Protein AF-E3KKB2-F1 (afdb_monomer)

pLDDT: mean 72.57, std 17.24, range [38.97, 91.94]

Foldseek 3Di:
DDDDDDDPDPPPPPPVPPCPPPPPQPPQDPVLVVLLVVLLVVLCPDVVVVPDDDVLVSLVSSQVSSVVPDPDDHDDSVSSVVD

Mean predicted aligned error: 14.01 Å

Nearest PDB structures (foldseek):
  3tdz-assembly1_C  TM=5.973E-01  e=7.357E+00  Homo sapiens

Organism: Puccinia graminis f. sp. tritici (strain CRL 75-36-700-3 / race SCCL) (NCBI:txid418459)

Sequence (83 aa):
MATPTTPTTPVEETTDTTQTKKKRGPNWLPRKEEQLAISWINVSKQPEFATNQLGETFYRKIEKDFNIHSKAHYCDHGQIKTW

Solvent-accessible surface area (backbone atoms only — not comparable to full-atom values): 5460 Å² total; per-residue (Å²): 136,85,86,83,90,82,84,87,74,77,83,77,79,78,78,77,78,74,76,66,75,77,72,77,61,79,90,72,48,70,74,56,48,53,48,46,54,51,23,46,52,58,51,66,66,36,72,80,58,73,75,78,58,62,66,68,62,54,35,49,49,29,25,52,48,32,45,72,73,36,90,86,54,86,62,54,36,75,58,62,76,64,108

Structure (mmCIF, N/CA/C/O backbone):
data_AF-E3KKB2-F1
#
_entry.id   AF-E3KKB2-F1
#
loop_
_atom_site.group_PDB
_atom_site.id
_atom_site.type_symbol
_atom_site.label_atom_id
_atom_site.label_alt_id
_atom_site.label_comp_id
_atom_site.label_asym_id
_atom_site.label_entity_id
_atom_site.label_seq_id
_atom_site.pdbx_PDB_ins_code
_atom_site.Cartn_x
_atom_site.Cartn_y
_atom_site.Cartn_z
_atom_site.occupancy
_atom_site.B_iso_or_equiv
_atom_site.auth_seq_id
_atom_site.auth_comp_id
_atom_site.auth_asym_id
_atom_site.auth_atom_id
_atom_site.pdbx_PDB_model_num
ATOM 1 N N . MET A 1 1 ? -47.194 -34.559 31.329 1.00 40.38 1 MET A N 1
ATOM 2 C CA . MET A 1 1 ? -45.988 -33.725 31.534 1.00 40.38 1 MET A CA 1
ATOM 3 C C . MET A 1 1 ? -45.551 -33.181 30.176 1.00 40.38 1 MET A C 1
ATOM 5 O O . MET A 1 1 ? -45.827 -33.829 29.178 1.00 40.38 1 MET A O 1
ATOM 9 N N . ALA A 1 2 ? -45.008 -31.966 30.159 1.00 38.97 2 ALA A N 1
ATOM 10 C CA . ALA A 1 2 ? -44.974 -31.012 29.048 1.00 38.97 2 ALA A CA 1
ATOM 11 C C . ALA A 1 2 ? -43.998 -31.300 27.870 1.00 38.97 2 ALA A C 1
ATOM 13 O O . ALA A 1 2 ? -43.081 -32.101 27.992 1.00 38.97 2 ALA A O 1
ATOM 14 N N . THR A 1 3 ? -44.278 -30.586 26.767 1.00 45.81 3 THR A N 1
ATOM 15 C CA . THR A 1 3 ? -43.570 -30.210 25.503 1.00 45.81 3 THR A CA 1
ATOM 16 C C . THR A 1 3 ? -42.028 -30.035 25.526 1.00 45.81 3 THR A C 1
ATOM 18 O O . THR A 1 3 ? -41.490 -29.991 26.628 1.00 45.81 3 THR A O 1
ATOM 21 N N . PRO A 1 4 ? -41.314 -29.685 24.411 1.00 47.12 4 PRO A N 1
ATOM 22 C CA . PRO A 1 4 ? -41.624 -29.712 22.962 1.00 47.12 4 PRO A CA 1
ATOM 23 C C . PRO A 1 4 ? -40.499 -30.274 22.034 1.00 47.12 4 PRO A C 1
ATOM 25 O O . PRO A 1 4 ? -39.349 -30.474 22.407 1.00 47.12 4 PRO A O 1
ATOM 28 N N . THR A 1 5 ? -40.899 -30.449 20.775 1.00 47.59 5 THR A N 1
ATOM 29 C CA . THR A 1 5 ? -40.202 -30.523 19.474 1.00 47.59 5 THR A CA 1
ATOM 30 C C . THR A 1 5 ? -38.820 -29.858 19.330 1.00 47.59 5 THR A C 1
ATOM 32 O O . THR A 1 5 ? -38.667 -28.689 19.666 1.00 47.59 5 THR A O 1
ATOM 35 N N . THR A 1 6 ? -37.881 -30.526 18.639 1.00 43.22 6 THR A N 1
ATOM 36 C CA . THR A 1 6 ? -37.053 -29.958 17.543 1.00 43.22 6 THR A CA 1
ATOM 37 C C . THR A 1 6 ? -36.450 -31.112 16.718 1.00 43.22 6 THR A C 1
ATOM 39 O O . THR A 1 6 ? -35.762 -31.956 17.291 1.00 43.22 6 THR A O 1
ATOM 42 N N . PRO A 1 7 ? -36.708 -31.199 15.399 1.00 48.22 7 PRO A N 1
ATOM 43 C CA . PRO A 1 7 ? -36.047 -32.160 14.524 1.00 48.22 7 PRO A CA 1
ATOM 44 C C . PRO A 1 7 ? -34.594 -31.733 14.288 1.00 48.22 7 PRO A C 1
ATOM 46 O O . PRO A 1 7 ? -34.314 -30.573 13.995 1.00 48.22 7 PRO A O 1
ATOM 49 N N . THR A 1 8 ? -33.668 -32.681 14.410 1.00 43.84 8 THR A N 1
ATOM 50 C CA . THR A 1 8 ? -32.271 -32.524 14.004 1.00 43.84 8 THR A CA 1
ATOM 51 C C . THR A 1 8 ? -32.219 -32.325 12.492 1.00 43.84 8 THR A C 1
ATOM 53 O O . THR A 1 8 ? -32.261 -33.284 11.725 1.00 43.84 8 THR A O 1
ATOM 56 N N . THR A 1 9 ? -32.163 -31.066 12.066 1.00 43.53 9 THR A N 1
ATOM 57 C CA . THR A 1 9 ? -31.768 -30.678 10.713 1.00 43.53 9 THR A CA 1
ATOM 58 C C . THR A 1 9 ? -30.377 -31.255 10.434 1.00 43.53 9 THR A C 1
ATOM 60 O O . THR A 1 9 ? -29.449 -30.965 11.197 1.00 43.53 9 THR A O 1
ATOM 63 N N . PRO A 1 10 ? -30.191 -32.065 9.378 1.00 46.94 10 PRO A N 1
ATOM 64 C CA . PRO A 1 10 ? -28.863 -32.399 8.894 1.00 46.94 10 PRO A CA 1
ATOM 65 C C . PRO A 1 10 ? -28.216 -31.100 8.415 1.00 46.94 10 PRO A C 1
ATOM 67 O O . PRO A 1 10 ? -28.793 -30.391 7.592 1.00 46.94 10 PRO A O 1
ATOM 70 N N . VAL A 1 11 ? -27.041 -30.769 8.950 1.00 51.47 11 VAL A N 1
ATOM 71 C CA . VAL A 1 11 ? -26.169 -29.755 8.352 1.00 51.47 11 VAL A CA 1
ATOM 72 C C . VAL A 1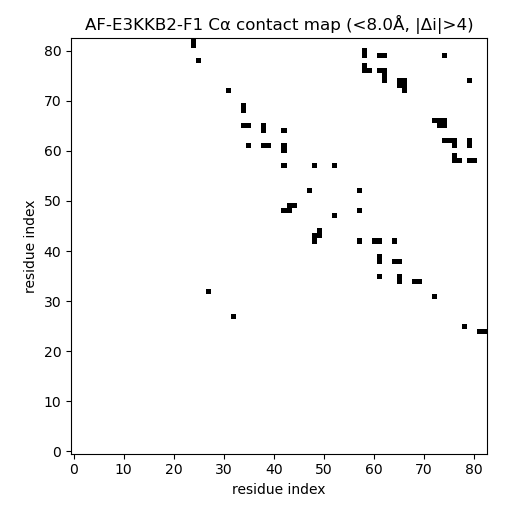 11 ? -25.797 -30.284 6.973 1.00 51.47 11 VAL A C 1
ATOM 74 O O . VAL A 1 11 ? -24.954 -31.165 6.831 1.00 51.47 11 VAL A O 1
ATOM 77 N N . GLU A 1 12 ? -26.519 -29.799 5.972 1.00 48.03 12 GLU 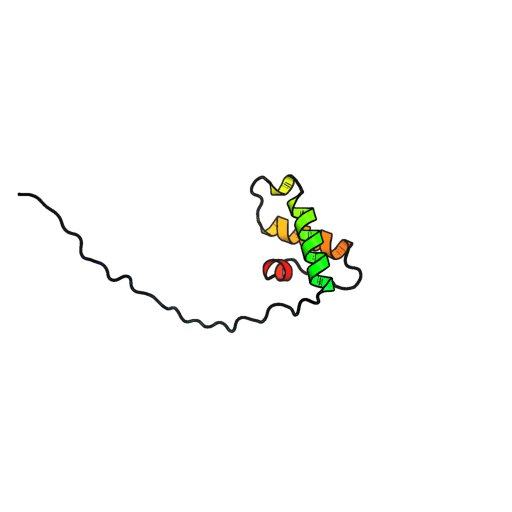A N 1
ATOM 78 C CA . GLU A 1 12 ? -26.242 -30.021 4.567 1.00 48.03 12 GLU A CA 1
ATOM 79 C C . GLU A 1 12 ? -24.949 -29.266 4.254 1.00 48.03 12 GLU A C 1
ATOM 81 O O . GLU A 1 12 ? -24.920 -28.055 4.024 1.00 48.03 12 GLU A O 1
ATOM 86 N N . GLU A 1 13 ? -23.844 -30.000 4.360 1.00 47.59 13 GLU A N 1
ATOM 87 C CA . GLU A 1 13 ? -22.516 -29.625 3.905 1.00 47.59 13 GLU A CA 1
ATOM 88 C C . GLU A 1 13 ? -22.579 -29.404 2.388 1.00 47.59 13 GLU A C 1
ATOM 90 O O . GLU A 1 13 ? -22.293 -30.288 1.581 1.00 47.59 13 GLU A O 1
ATOM 95 N N . THR A 1 14 ? -23.011 -28.208 1.985 1.00 39.56 14 THR A N 1
ATOM 96 C CA . THR A 1 14 ? -22.959 -27.779 0.588 1.00 39.56 14 THR A CA 1
ATOM 97 C C . THR A 1 14 ? -21.500 -27.484 0.268 1.00 39.56 14 THR A C 1
ATOM 99 O O . THR A 1 14 ? -21.011 -26.360 0.380 1.00 39.56 14 THR A O 1
ATOM 102 N N . THR A 1 15 ? -20.777 -28.545 -0.083 1.00 44.84 15 THR A N 1
ATOM 103 C CA . THR A 1 15 ? -19.483 -28.496 -0.761 1.00 44.84 15 THR A CA 1
ATOM 104 C C . THR A 1 15 ? -19.697 -27.929 -2.159 1.00 44.84 15 THR A C 1
ATOM 106 O O . THR A 1 15 ? -19.675 -28.638 -3.166 1.00 44.84 15 THR A O 1
ATOM 109 N N . ASP A 1 16 ? -19.909 -26.615 -2.225 1.00 42.69 16 ASP A N 1
ATOM 110 C CA . ASP A 1 16 ? -19.950 -25.873 -3.476 1.00 42.69 16 ASP A CA 1
ATOM 111 C C . ASP A 1 16 ? -18.527 -25.829 -4.051 1.00 42.69 16 ASP A C 1
ATOM 113 O O . ASP A 1 16 ? -17.727 -24.912 -3.851 1.00 42.69 16 ASP A O 1
ATOM 117 N N . THR A 1 17 ? -18.169 -26.930 -4.711 1.00 46.66 17 THR A N 1
ATOM 118 C CA . THR A 1 17 ? -16.879 -27.170 -5.351 1.00 46.66 17 THR A CA 1
ATOM 119 C C . THR A 1 17 ? -16.846 -26.409 -6.671 1.00 46.66 17 THR A C 1
ATOM 121 O O . THR A 1 17 ? -16.617 -26.969 -7.738 1.00 46.66 17 THR A O 1
ATOM 124 N N . THR A 1 18 ? -17.032 -25.091 -6.619 1.00 46.44 18 THR A N 1
ATOM 125 C CA . THR A 1 18 ? -16.607 -24.229 -7.715 1.00 46.44 18 THR A CA 1
ATOM 126 C C . THR A 1 18 ? -15.112 -23.990 -7.527 1.00 46.44 18 THR A C 1
ATOM 128 O O . THR A 1 18 ? -14.679 -22.977 -6.975 1.00 46.44 18 THR A O 1
ATOM 131 N N . GLN A 1 19 ? -14.293 -24.956 -7.964 1.00 52.72 19 GLN A N 1
ATOM 132 C CA . GLN A 1 19 ? -12.853 -24.761 -8.141 1.00 52.72 19 GLN A CA 1
ATOM 133 C C . GLN A 1 19 ? -12.631 -23.725 -9.249 1.00 52.72 19 GLN A C 1
ATOM 135 O O . GLN A 1 19 ? -12.257 -24.036 -10.381 1.00 52.72 19 GLN A O 1
ATOM 140 N N . THR A 1 20 ? -12.847 -22.451 -8.926 1.00 58.38 20 THR A N 1
ATOM 141 C CA . THR A 1 20 ? -12.207 -21.367 -9.657 1.00 58.38 20 THR A CA 1
ATOM 142 C C . THR A 1 20 ? -10.713 -21.634 -9.543 1.00 58.38 20 THR A C 1
ATOM 144 O O . THR A 1 20 ? -10.165 -21.697 -8.442 1.00 58.38 20 THR A O 1
ATOM 147 N N . LYS A 1 21 ? -10.051 -21.899 -10.679 1.00 55.78 21 LYS A N 1
ATOM 148 C CA . LYS A 1 21 ? -8.591 -22.020 -10.740 1.00 55.78 21 LYS A CA 1
ATOM 149 C C . LYS A 1 21 ? -8.029 -20.827 -9.974 1.00 55.78 21 LYS A C 1
ATOM 151 O O . LYS A 1 21 ? -8.152 -19.703 -10.462 1.00 55.78 21 LYS A O 1
ATOM 156 N N . LYS A 1 22 ? -7.481 -21.058 -8.773 1.00 60.06 22 LYS A N 1
ATOM 157 C CA . LYS A 1 22 ? -6.838 -20.009 -7.980 1.00 60.06 22 LYS A CA 1
ATOM 158 C C . LYS A 1 22 ? -5.771 -19.427 -8.891 1.00 60.06 22 LYS A C 1
ATOM 160 O O . LYS A 1 22 ? -4.777 -20.097 -9.176 1.00 60.06 22 LYS A O 1
ATOM 165 N N . LYS A 1 23 ? -6.027 -18.238 -9.449 1.00 60.78 23 LYS A N 1
ATOM 166 C CA . LYS A 1 23 ? -5.022 -17.528 -10.234 1.00 60.78 23 LYS A CA 1
ATOM 167 C C . LYS A 1 23 ? -3.830 -17.425 -9.300 1.00 60.78 23 LYS A C 1
ATOM 169 O O . LYS A 1 23 ? -3.981 -16.912 -8.193 1.00 60.78 23 LYS A O 1
ATOM 174 N N . ARG A 1 24 ? -2.694 -18.012 -9.697 1.00 58.41 24 ARG A N 1
ATOM 175 C CA . ARG A 1 24 ? -1.453 -17.835 -8.944 1.00 58.41 24 ARG A CA 1
ATOM 176 C C . ARG A 1 24 ? -1.314 -16.336 -8.719 1.00 58.41 24 ARG A C 1
ATOM 178 O O . ARG A 1 24 ? -1.475 -15.569 -9.674 1.00 58.41 24 ARG A O 1
ATOM 185 N N . GLY A 1 25 ? -1.104 -15.954 -7.460 1.00 61.75 25 GLY A N 1
ATOM 186 C CA . GLY A 1 25 ? -0.806 -14.572 -7.123 1.00 61.75 25 GLY A CA 1
ATOM 187 C C . GLY A 1 25 ? 0.351 -14.075 -7.994 1.00 61.75 25 GLY A C 1
ATOM 188 O O . GLY A 1 25 ? 1.083 -14.893 -8.571 1.00 61.75 25 GLY A O 1
ATOM 189 N N . PRO A 1 26 ? 0.509 -12.753 -8.144 1.00 65.88 26 PRO A N 1
ATOM 190 C CA . PRO A 1 26 ? 1.662 -12.196 -8.836 1.00 65.88 26 PRO A CA 1
ATOM 191 C C . PRO A 1 26 ? 2.941 -12.902 -8.368 1.00 65.88 26 PRO A C 1
ATOM 193 O O . PRO A 1 26 ? 3.074 -13.197 -7.183 1.00 65.88 26 PRO A O 1
ATOM 196 N N . ASN A 1 27 ? 3.866 -13.214 -9.280 1.00 71.94 27 ASN A N 1
ATOM 197 C CA . ASN A 1 27 ? 5.177 -13.707 -8.864 1.00 71.94 27 ASN A CA 1
ATOM 198 C C . ASN A 1 27 ? 5.892 -12.544 -8.166 1.00 71.94 27 ASN A C 1
ATOM 200 O O . ASN A 1 27 ? 6.452 -11.664 -8.826 1.00 71.94 27 ASN A O 1
ATOM 204 N N . TRP A 1 28 ? 5.745 -12.464 -6.848 1.00 73.50 28 TRP A N 1
ATOM 205 C CA . TRP A 1 28 ? 6.336 -11.410 -6.050 1.00 73.50 28 TRP A CA 1
ATOM 206 C C . TRP A 1 28 ? 7.831 -11.693 -5.931 1.00 73.50 28 TRP A C 1
ATOM 208 O O . TRP A 1 28 ? 8.259 -12.721 -5.421 1.00 73.50 28 TRP A O 1
ATOM 218 N N . LEU A 1 29 ? 8.643 -10.795 -6.485 1.00 83.00 29 LEU A N 1
ATOM 219 C CA . LEU A 1 29 ? 10.092 -10.867 -6.328 1.00 83.00 29 LEU A CA 1
ATOM 220 C C . LEU A 1 29 ? 10.449 -10.505 -4.878 1.00 83.00 29 LEU A C 1
ATOM 222 O O . LEU A 1 29 ? 9.820 -9.587 -4.349 1.00 83.00 29 LEU A O 1
ATOM 226 N N . PRO A 1 30 ? 11.500 -11.092 -4.274 1.00 81.81 30 PRO A N 1
ATOM 227 C CA . PRO A 1 30 ? 11.868 -10.823 -2.878 1.00 81.81 30 PRO A CA 1
ATOM 228 C C . PRO A 1 30 ? 11.994 -9.327 -2.562 1.00 81.81 30 PRO A C 1
ATOM 230 O O . PRO A 1 30 ? 11.417 -8.821 -1.609 1.00 81.81 30 PRO A O 1
ATOM 233 N N . ARG A 1 31 ? 12.631 -8.565 -3.461 1.00 82.69 31 ARG A N 1
ATOM 234 C CA . ARG A 1 31 ? 12.772 -7.105 -3.332 1.00 82.69 31 ARG A CA 1
ATOM 235 C C . ARG A 1 31 ? 11.433 -6.355 -3.369 1.00 82.69 31 ARG A C 1
ATOM 237 O O . ARG A 1 31 ? 11.297 -5.291 -2.772 1.00 82.69 31 ARG A O 1
ATOM 244 N N . LYS A 1 32 ? 10.455 -6.881 -4.114 1.00 84.00 32 LYS A N 1
ATOM 245 C CA . LYS A 1 32 ? 9.098 -6.328 -4.193 1.00 84.00 32 LYS A CA 1
ATOM 246 C C . LYS A 1 32 ? 8.338 -6.612 -2.894 1.00 84.00 32 LYS A C 1
ATOM 248 O O . LYS A 1 32 ? 7.653 -5.724 -2.404 1.00 84.00 32 LYS A O 1
ATOM 253 N N . GLU A 1 33 ? 8.485 -7.810 -2.332 1.00 86.69 33 GLU A N 1
ATOM 254 C CA . GLU A 1 33 ? 7.870 -8.190 -1.051 1.00 86.69 33 GLU A CA 1
ATOM 255 C C . GLU A 1 33 ? 8.445 -7.397 0.120 1.00 86.69 33 GLU A C 1
ATOM 257 O O . GLU A 1 33 ? 7.686 -6.883 0.934 1.00 86.69 33 GLU A O 1
ATOM 262 N N . GLU A 1 34 ? 9.767 -7.228 0.176 1.00 89.25 34 GLU A N 1
ATOM 263 C CA . GLU A 1 34 ? 10.432 -6.429 1.210 1.00 89.25 34 GLU A CA 1
ATOM 264 C C . GLU A 1 34 ? 9.901 -4.994 1.233 1.00 89.25 34 GLU A C 1
ATOM 266 O O . GLU A 1 34 ? 9.492 -4.491 2.280 1.00 89.25 34 GLU A O 1
ATOM 271 N N . GLN A 1 35 ? 9.838 -4.344 0.066 1.00 89.88 35 GLN A N 1
ATOM 272 C CA . GLN A 1 35 ? 9.302 -2.991 -0.034 1.00 89.88 35 GLN A CA 1
ATOM 273 C C . GLN A 1 35 ? 7.818 -2.939 0.347 1.00 89.88 35 GLN A C 1
ATOM 275 O O . GLN A 1 35 ? 7.382 -1.975 0.975 1.00 89.88 35 GLN A O 1
ATOM 280 N N . LEU A 1 36 ? 7.047 -3.978 0.015 1.00 89.50 36 LEU A N 1
ATOM 281 C CA . LEU A 1 36 ? 5.640 -4.057 0.390 1.00 89.50 36 LEU A CA 1
ATOM 282 C C . LEU A 1 36 ? 5.461 -4.193 1.903 1.00 89.50 36 LEU A C 1
ATOM 284 O O . LEU A 1 36 ? 4.641 -3.481 2.476 1.00 89.50 36 LEU A O 1
ATOM 288 N N . ALA A 1 37 ? 6.260 -5.034 2.561 1.00 91.25 37 ALA A N 1
ATOM 289 C CA . ALA A 1 37 ? 6.249 -5.185 4.012 1.00 91.25 37 ALA A CA 1
ATOM 290 C C . ALA A 1 37 ? 6.636 -3.876 4.724 1.00 91.25 37 ALA A C 1
ATOM 292 O O . ALA A 1 37 ? 5.998 -3.493 5.708 1.00 91.25 37 ALA A O 1
ATOM 293 N N . ILE A 1 38 ? 7.631 -3.148 4.202 1.00 91.19 38 ILE A N 1
ATOM 294 C CA . ILE A 1 38 ? 8.022 -1.827 4.718 1.00 91.19 38 ILE A CA 1
ATOM 295 C C . ILE A 1 38 ? 6.849 -0.845 4.613 1.00 91.19 38 ILE A C 1
ATOM 297 O O . ILE A 1 38 ? 6.468 -0.233 5.615 1.00 91.19 38 ILE A O 1
ATOM 301 N N . SER A 1 39 ? 6.247 -0.729 3.427 1.00 91.38 39 SER A N 1
ATOM 302 C CA . SER A 1 39 ? 5.111 0.165 3.186 1.00 91.38 39 SER A CA 1
ATOM 303 C C . SER A 1 39 ? 3.895 -0.208 4.034 1.00 91.38 39 SER A C 1
ATOM 305 O O . SER A 1 39 ? 3.231 0.669 4.586 1.00 91.38 39 SER A O 1
ATOM 307 N N . TRP A 1 40 ? 3.635 -1.502 4.225 1.00 90.44 40 TRP A N 1
ATOM 308 C CA . TRP A 1 40 ? 2.559 -1.991 5.085 1.00 90.44 40 TRP A CA 1
ATOM 309 C C . TRP A 1 40 ? 2.729 -1.528 6.531 1.00 90.44 40 TRP A C 1
ATOM 311 O O . TRP A 1 40 ? 1.801 -0.981 7.128 1.00 90.44 40 TRP A O 1
ATOM 321 N N . ILE A 1 41 ? 3.927 -1.703 7.097 1.00 91.94 41 ILE A N 1
ATOM 322 C CA . ILE A 1 41 ? 4.231 -1.263 8.463 1.00 91.94 41 ILE A CA 1
ATOM 323 C C . ILE A 1 41 ? 4.107 0.259 8.573 1.00 91.94 41 ILE A C 1
ATOM 325 O O . ILE A 1 41 ? 3.571 0.757 9.563 1.00 91.94 41 ILE A O 1
ATOM 329 N N . ASN A 1 42 ? 4.589 1.002 7.575 1.00 90.75 42 ASN A N 1
ATOM 330 C CA . ASN A 1 42 ? 4.549 2.461 7.590 1.00 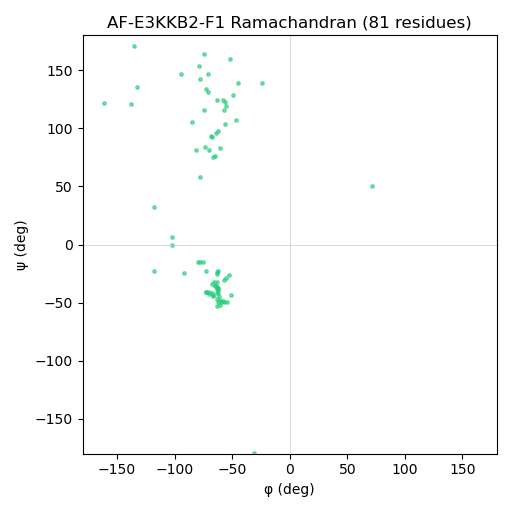90.75 42 ASN A CA 1
ATOM 331 C C . ASN A 1 42 ? 3.108 2.988 7.608 1.00 90.75 42 ASN A C 1
ATOM 333 O O . ASN A 1 42 ? 2.759 3.822 8.443 1.00 90.75 42 ASN A O 1
ATOM 337 N N . VAL A 1 43 ? 2.248 2.442 6.744 1.00 89.25 43 VAL A N 1
ATOM 338 C CA . VAL A 1 43 ? 0.828 2.806 6.687 1.00 89.25 43 VAL A CA 1
ATOM 339 C C . VAL A 1 43 ? 0.092 2.346 7.945 1.00 89.25 43 VAL A C 1
ATOM 341 O O . VAL A 1 43 ? -0.669 3.120 8.518 1.00 89.25 43 VAL A O 1
ATOM 344 N N . SER A 1 44 ? 0.361 1.134 8.441 1.00 87.88 44 SER A N 1
ATOM 345 C CA . SER A 1 44 ? -0.274 0.603 9.656 1.00 87.88 44 SER A CA 1
ATOM 346 C C . SER A 1 44 ? 0.053 1.400 10.921 1.00 87.88 44 SER A C 1
ATOM 348 O O . SER A 1 44 ? -0.719 1.356 11.875 1.00 87.88 44 SER A O 1
ATOM 350 N N . LYS A 1 45 ? 1.186 2.108 10.957 1.00 89.50 45 LYS A N 1
ATOM 351 C CA . L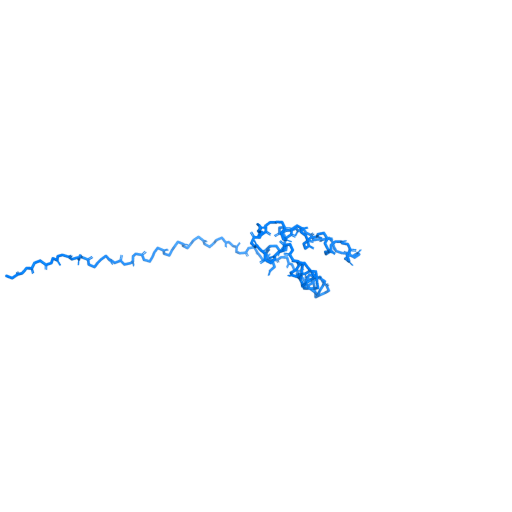YS A 1 45 ? 1.555 2.991 12.073 1.00 89.50 45 LYS A CA 1
ATOM 352 C C . LYS A 1 45 ? 0.814 4.327 12.051 1.00 89.50 45 LYS A C 1
ATOM 354 O O . LYS A 1 45 ? 0.851 5.042 13.052 1.00 89.50 45 LYS A O 1
ATOM 359 N N . GLN A 1 46 ? 0.178 4.699 10.938 1.00 86.44 46 GLN A N 1
ATOM 360 C CA . GLN A 1 46 ? -0.532 5.970 10.865 1.00 86.44 46 GLN A CA 1
ATOM 361 C C . GLN A 1 46 ? -1.798 5.910 11.734 1.00 86.44 46 GLN A C 1
ATOM 363 O O . GLN A 1 46 ? -2.593 4.976 11.602 1.00 86.44 46 GLN A O 1
ATOM 368 N N . PRO A 1 47 ? -2.036 6.922 12.589 1.00 82.12 47 PRO A N 1
ATOM 369 C CA . PRO A 1 47 ? -3.186 6.941 13.495 1.00 82.12 47 PRO A CA 1
ATOM 370 C C . PRO A 1 47 ? -4.525 6.957 12.743 1.00 82.12 47 PRO A C 1
ATOM 372 O O . PRO A 1 47 ? -5.537 6.510 13.274 1.00 82.12 47 PRO A O 1
ATOM 375 N N . GLU A 1 48 ? -4.514 7.405 11.484 1.00 81.50 48 GLU A N 1
ATOM 376 C CA . GLU A 1 48 ? -5.644 7.385 10.550 1.00 81.50 48 GLU A CA 1
ATOM 377 C C . GLU A 1 48 ? -6.244 5.981 10.357 1.00 81.50 48 GLU A C 1
ATOM 379 O O . GLU A 1 48 ? -7.438 5.869 10.091 1.00 81.50 48 GLU A O 1
ATOM 384 N N . PHE A 1 49 ? -5.444 4.918 10.512 1.00 77.31 49 PHE A N 1
ATOM 385 C CA . P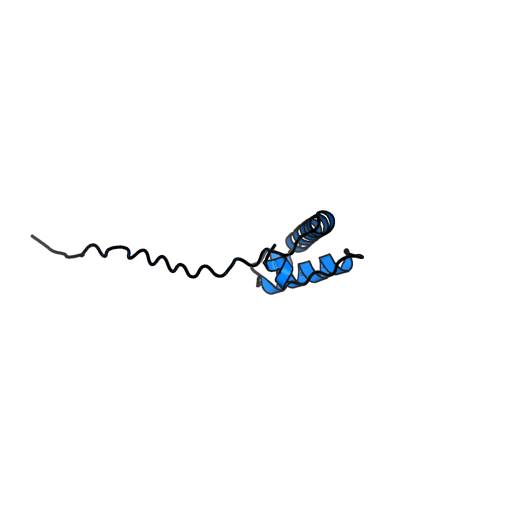HE A 1 49 ? -5.883 3.529 10.338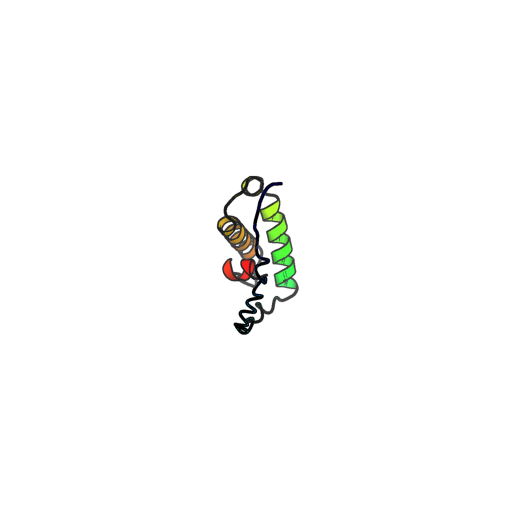 1.00 77.31 49 PHE A CA 1
ATOM 386 C C . PHE A 1 49 ? -6.123 2.786 11.659 1.00 77.31 49 PHE A C 1
ATOM 388 O O . PHE A 1 49 ? -6.565 1.640 11.638 1.00 77.31 49 PHE A O 1
ATOM 395 N N . ALA A 1 50 ? -5.909 3.433 12.809 1.00 73.81 50 ALA A N 1
ATOM 396 C CA . ALA A 1 50 ? -6.171 2.840 14.122 1.00 73.81 50 ALA A CA 1
ATOM 397 C C . ALA A 1 50 ? -7.674 2.778 14.475 1.00 73.81 50 ALA A C 1
ATOM 399 O O . ALA A 1 50 ? -8.061 2.072 15.402 1.00 73.81 50 ALA A O 1
ATOM 400 N N . THR A 1 51 ? -8.531 3.513 13.755 1.00 72.12 51 THR A N 1
ATOM 401 C CA . THR A 1 51 ? -9.921 3.810 14.154 1.00 72.12 51 THR A CA 1
ATOM 402 C C . THR A 1 51 ? -11.004 3.266 13.208 1.00 72.12 51 THR A C 1
ATOM 404 O O . THR A 1 51 ? -12.092 3.828 13.138 1.00 72.12 51 THR A O 1
ATOM 407 N N . ASN A 1 52 ? -10.772 2.122 12.552 1.00 60.03 52 ASN A N 1
ATOM 408 C CA . ASN A 1 52 ? -11.740 1.432 11.670 1.00 60.03 52 ASN A CA 1
ATOM 409 C C . ASN A 1 52 ? -12.022 2.129 10.325 1.00 60.03 52 ASN A C 1
ATOM 411 O O . ASN A 1 52 ? -13.177 2.303 9.934 1.00 60.03 52 ASN A O 1
ATOM 415 N N . GLN A 1 53 ? -10.984 2.507 9.577 1.00 65.88 53 GLN A N 1
ATOM 416 C CA . GLN A 1 53 ? -11.187 2.951 8.195 1.00 65.88 53 GLN A CA 1
ATOM 417 C C . GLN A 1 53 ? -11.380 1.798 7.204 1.00 65.88 53 GLN A C 1
ATOM 419 O O . GLN A 1 53 ? -10.922 0.674 7.411 1.00 65.88 53 GLN A O 1
ATOM 424 N N . LEU A 1 54 ? -12.081 2.115 6.111 1.00 73.19 54 LEU A N 1
ATOM 425 C CA . LEU A 1 54 ? -12.423 1.202 5.024 1.00 73.19 54 LEU A CA 1
ATOM 426 C C . LEU A 1 54 ? -11.142 0.606 4.421 1.00 73.19 54 LEU A C 1
ATOM 428 O O . LEU A 1 54 ? -10.284 1.347 3.952 1.00 73.19 54 LEU A O 1
ATOM 432 N N . GLY A 1 55 ? -11.020 -0.724 4.376 1.00 80.44 55 GLY A N 1
ATOM 433 C CA . GLY A 1 55 ? -9.793 -1.395 3.916 1.00 80.44 55 GLY A CA 1
ATOM 434 C C . GLY A 1 55 ? -9.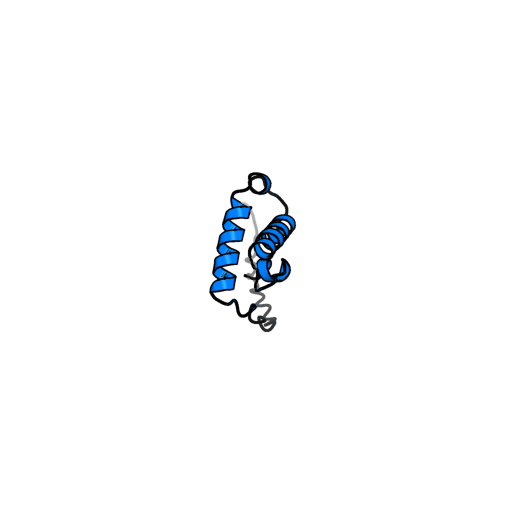294 -0.935 2.538 1.00 80.44 55 GLY A C 1
ATOM 435 O O . GLY A 1 55 ? -8.097 -0.945 2.277 1.00 80.44 55 GLY A O 1
ATOM 436 N N . GLU A 1 56 ? -10.175 -0.439 1.666 1.00 85.12 56 GLU A N 1
ATOM 437 C CA . GLU A 1 56 ? -9.767 0.125 0.377 1.00 85.12 56 GLU A CA 1
ATOM 438 C C . GLU A 1 56 ? -8.881 1.378 0.502 1.00 85.12 56 GLU A C 1
ATOM 440 O O . GLU A 1 56 ? -7.915 1.517 -0.252 1.00 85.12 56 GLU A O 1
ATOM 445 N N . THR A 1 57 ? -9.144 2.275 1.460 1.00 86.94 57 THR A N 1
ATOM 446 C CA . THR A 1 57 ? -8.292 3.461 1.664 1.00 86.94 57 THR A CA 1
ATOM 447 C C . THR A 1 57 ? -6.912 3.064 2.177 1.00 86.94 57 THR A C 1
ATOM 449 O O . THR A 1 57 ? -5.916 3.665 1.771 1.00 86.94 57 THR A O 1
ATOM 452 N N . PHE A 1 58 ? -6.842 2.003 2.985 1.00 87.62 58 PHE A N 1
ATOM 453 C CA . PHE A 1 58 ? -5.595 1.418 3.464 1.00 87.62 58 PHE A CA 1
ATOM 454 C C . PHE A 1 58 ? -4.749 0.873 2.308 1.00 87.62 58 PHE A C 1
ATOM 456 O O . PHE A 1 58 ? -3.610 1.305 2.129 1.00 87.62 58 PHE A O 1
ATOM 463 N N . TYR A 1 59 ? -5.317 0.026 1.443 1.00 88.44 59 TYR A N 1
ATOM 464 C CA . TYR A 1 59 ? -4.579 -0.522 0.298 1.00 88.44 59 TYR A CA 1
ATOM 465 C C . TYR A 1 59 ? -4.131 0.558 -0.696 1.00 88.44 59 TYR A C 1
ATOM 467 O O . TYR A 1 59 ? -3.012 0.493 -1.199 1.00 88.44 59 TYR A O 1
ATOM 475 N N . ARG A 1 60 ? -4.945 1.598 -0.931 1.00 89.94 60 ARG A N 1
ATOM 476 C CA . ARG A 1 60 ? -4.544 2.750 -1.763 1.00 89.94 60 ARG A CA 1
ATOM 477 C C . ARG A 1 60 ? -3.410 3.564 -1.139 1.00 89.94 60 ARG A C 1
ATOM 479 O O . ARG A 1 60 ? -2.607 4.154 -1.861 1.00 89.94 60 ARG A O 1
ATOM 486 N N . LYS A 1 61 ? -3.340 3.642 0.192 1.00 90.25 61 LYS A N 1
ATOM 487 C CA . LYS A 1 61 ? -2.239 4.322 0.885 1.00 90.25 61 LYS A CA 1
ATOM 488 C C . LYS A 1 61 ? -0.954 3.498 0.793 1.00 90.25 61 LYS A C 1
ATOM 490 O O . LYS A 1 61 ? 0.089 4.079 0.506 1.00 90.25 61 LYS A O 1
ATOM 495 N N . ILE A 1 62 ? -1.044 2.170 0.933 1.00 89.88 62 ILE A N 1
ATOM 496 C CA . ILE A 1 62 ? 0.095 1.263 0.712 1.00 89.88 62 ILE A CA 1
ATOM 497 C C . ILE A 1 62 ? 0.575 1.360 -0.733 1.00 89.88 62 ILE A C 1
ATOM 499 O O . ILE A 1 62 ? 1.771 1.483 -0.944 1.00 89.88 62 ILE A O 1
ATOM 503 N N . GLU A 1 63 ? -0.326 1.379 -1.720 1.00 91.31 63 GLU A N 1
ATOM 504 C CA . GLU A 1 63 ? 0.035 1.590 -3.128 1.00 91.31 63 GLU A CA 1
ATOM 505 C C . GLU A 1 63 ? 0.851 2.874 -3.317 1.00 91.31 63 GLU A C 1
ATOM 507 O O . GLU A 1 63 ? 1.906 2.854 -3.950 1.00 91.31 63 GLU A O 1
ATOM 512 N N . LYS A 1 64 ? 0.383 3.994 -2.755 1.00 90.50 64 LYS A N 1
ATOM 513 C CA . LYS A 1 64 ? 1.086 5.278 -2.862 1.00 90.50 64 LYS A CA 1
ATOM 514 C C . LYS A 1 64 ? 2.463 5.228 -2.210 1.00 90.50 64 LYS A C 1
ATOM 516 O O . LYS A 1 64 ? 3.431 5.632 -2.843 1.00 90.50 64 LYS A O 1
ATOM 521 N N . ASP A 1 65 ? 2.551 4.734 -0.978 1.00 90.50 65 ASP A N 1
ATOM 522 C CA . ASP A 1 65 ? 3.818 4.611 -0.250 1.00 90.50 65 ASP A CA 1
ATOM 523 C C . ASP A 1 65 ? 4.799 3.699 -1.007 1.00 90.50 65 ASP A C 1
ATOM 525 O O . ASP A 1 65 ? 5.925 4.091 -1.318 1.00 90.50 65 ASP A O 1
ATOM 529 N N . PHE A 1 66 ? 4.319 2.533 -1.436 1.00 89.56 66 PHE A N 1
ATOM 530 C CA . PHE A 1 66 ? 5.085 1.569 -2.211 1.00 89.56 66 PHE A CA 1
ATOM 531 C C . PHE A 1 66 ? 5.624 2.174 -3.511 1.00 89.56 66 PHE A C 1
ATOM 533 O O . PHE A 1 66 ? 6.811 2.044 -3.800 1.00 89.56 66 PHE A O 1
ATOM 540 N N . ASN A 1 67 ? 4.783 2.862 -4.287 1.00 87.31 67 ASN A N 1
ATOM 541 C CA . ASN A 1 67 ? 5.175 3.443 -5.573 1.00 87.31 67 ASN A CA 1
ATOM 542 C C . ASN A 1 67 ? 6.085 4.676 -5.430 1.00 87.31 67 ASN A C 1
ATOM 544 O O . ASN A 1 67 ? 6.830 4.984 -6.356 1.00 87.31 67 ASN A O 1
ATOM 548 N N . ILE A 1 68 ? 6.073 5.369 -4.285 1.00 88.56 68 ILE A N 1
ATOM 549 C CA . ILE A 1 68 ? 7.033 6.446 -3.986 1.00 88.56 68 ILE A CA 1
ATOM 550 C C . ILE A 1 68 ? 8.436 5.873 -3.749 1.00 88.56 68 ILE A C 1
ATOM 552 O O . ILE A 1 68 ? 9.433 6.443 -4.198 1.00 88.56 68 ILE A O 1
ATOM 556 N N . HIS A 1 69 ? 8.525 4.748 -3.041 1.00 82.12 69 HIS A N 1
ATOM 557 C CA . HIS A 1 69 ? 9.801 4.157 -2.634 1.00 82.12 69 HIS A CA 1
ATOM 558 C C . HIS A 1 69 ? 10.346 3.128 -3.635 1.00 82.12 69 HIS A C 1
ATOM 560 O O . HIS A 1 69 ? 11.560 2.921 -3.733 1.00 82.12 69 HIS A O 1
ATOM 566 N N . SER A 1 70 ? 9.474 2.523 -4.437 1.00 78.62 70 SER A N 1
ATOM 567 C CA . SER A 1 70 ? 9.850 1.584 -5.485 1.00 78.62 70 SER A CA 1
ATOM 568 C C . SER A 1 70 ? 10.213 2.317 -6.776 1.00 78.62 70 SER A C 1
ATOM 570 O O . SER A 1 70 ? 9.361 2.771 -7.531 1.00 78.62 70 SER A O 1
ATOM 572 N N . LYS A 1 71 ? 11.514 2.380 -7.081 1.00 70.94 71 LYS A N 1
ATOM 573 C CA . LYS A 1 71 ? 12.021 2.943 -8.349 1.00 70.94 71 LYS A CA 1
ATOM 574 C C . LYS A 1 71 ? 11.926 1.985 -9.543 1.00 70.9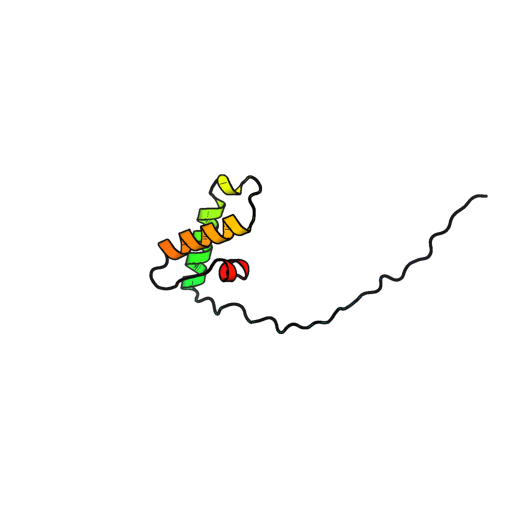4 71 LYS A C 1
ATOM 576 O O . LYS A 1 71 ? 12.123 2.411 -10.674 1.00 70.94 71 LYS A O 1
ATOM 581 N N . ALA A 1 72 ? 11.699 0.693 -9.297 1.00 69.69 72 ALA A N 1
ATOM 582 C CA . ALA A 1 72 ? 11.840 -0.363 -10.306 1.00 69.69 72 ALA A CA 1
ATOM 583 C C . ALA A 1 72 ? 10.536 -1.111 -10.614 1.00 69.69 72 ALA A C 1
ATOM 585 O O . ALA A 1 72 ? 10.406 -1.702 -11.685 1.00 69.69 72 ALA A O 1
ATOM 586 N N . HIS A 1 73 ? 9.573 -1.108 -9.692 1.00 73.88 73 HIS A N 1
ATOM 587 C CA . HIS A 1 73 ? 8.354 -1.899 -9.827 1.00 73.88 73 HIS A CA 1
ATOM 588 C C . HIS A 1 73 ? 7.143 -1.086 -9.392 1.00 73.88 73 HIS A C 1
ATOM 590 O O . HIS A 1 73 ? 7.067 -0.677 -8.239 1.00 73.88 73 HIS A O 1
ATOM 596 N N . TYR A 1 74 ? 6.188 -0.897 -10.297 1.00 80.25 74 TYR A N 1
ATOM 597 C CA . TYR A 1 74 ? 4.871 -0.373 -9.952 1.00 80.25 74 TYR A CA 1
ATOM 598 C C . TYR A 1 74 ? 4.022 -1.485 -9.321 1.00 80.25 74 TYR A C 1
ATOM 600 O O . TYR A 1 74 ? 4.107 -2.651 -9.734 1.00 80.25 74 TYR A O 1
ATOM 608 N N . CYS A 1 75 ? 3.210 -1.148 -8.324 1.00 80.12 75 CYS A N 1
ATOM 609 C CA . CYS A 1 75 ? 2.235 -2.063 -7.746 1.00 80.12 75 CYS A CA 1
ATOM 610 C C . CYS A 1 75 ? 0.878 -1.384 -7.616 1.00 80.12 75 CYS A C 1
ATOM 612 O O . CYS A 1 75 ? 0.804 -0.245 -7.174 1.00 80.12 75 CYS A O 1
ATOM 614 N N . ASP A 1 76 ? -0.177 -2.102 -7.991 1.00 82.94 76 ASP A N 1
ATOM 615 C CA . ASP A 1 76 ? -1.563 -1.645 -7.878 1.00 82.94 76 ASP A CA 1
ATOM 616 C C . ASP A 1 76 ? -2.190 -2.138 -6.561 1.00 82.94 76 ASP A C 1
ATOM 618 O O . ASP A 1 76 ? -1.879 -3.241 -6.095 1.00 82.94 76 ASP A O 1
ATOM 622 N N . HIS A 1 77 ? -3.094 -1.355 -5.964 1.00 80.69 77 HIS A N 1
ATOM 623 C CA . HIS A 1 77 ? -3.800 -1.726 -4.729 1.00 80.69 77 HIS A CA 1
ATOM 624 C C . HIS A 1 77 ? -4.574 -3.050 -4.839 1.00 80.69 77 HIS A C 1
ATOM 626 O O . HIS A 1 77 ? -4.682 -3.773 -3.847 1.00 80.69 77 HIS A O 1
ATOM 632 N N . GLY A 1 78 ? -5.071 -3.417 -6.024 1.00 82.88 78 GLY A N 1
ATOM 633 C CA . GLY A 1 78 ? -5.705 -4.711 -6.265 1.00 82.88 78 GLY A CA 1
ATOM 634 C C . GLY A 1 78 ? -4.730 -5.880 -6.122 1.00 82.88 78 GLY A C 1
ATOM 635 O O . GLY A 1 78 ? -5.100 -6.918 -5.580 1.00 82.88 78 GLY A O 1
ATOM 636 N N . GLN A 1 79 ? -3.467 -5.700 -6.528 1.00 81.06 79 GLN A N 1
ATOM 637 C CA . GLN A 1 79 ? -2.415 -6.700 -6.319 1.00 81.06 79 GLN A CA 1
ATOM 638 C C . GLN A 1 79 ? -2.047 -6.807 -4.839 1.00 81.06 79 GLN A C 1
ATOM 640 O O . GLN A 1 79 ? -1.937 -7.915 -4.324 1.00 81.06 79 GLN A O 1
ATOM 645 N N . ILE A 1 80 ? -1.924 -5.668 -4.152 1.00 83.25 80 ILE A N 1
ATOM 646 C CA . ILE A 1 80 ? -1.590 -5.596 -2.721 1.00 83.25 80 ILE A CA 1
ATOM 647 C C . ILE A 1 80 ? -2.663 -6.273 -1.864 1.00 83.25 80 ILE A C 1
ATOM 649 O O . ILE A 1 80 ? -2.340 -6.963 -0.908 1.00 83.25 80 ILE A O 1
ATOM 653 N N . LYS A 1 81 ? -3.943 -6.137 -2.225 1.00 83.12 81 LYS A N 1
ATOM 654 C CA . LYS A 1 81 ? -5.045 -6.830 -1.540 1.00 83.12 81 LYS A CA 1
ATOM 655 C C . LYS A 1 81 ? -4.958 -8.361 -1.655 1.00 83.12 81 LYS A C 1
ATOM 657 O O . LYS A 1 81 ? -5.551 -9.066 -0.847 1.00 83.12 81 LYS A O 1
ATOM 662 N N . THR A 1 82 ? -4.276 -8.865 -2.682 1.00 81.00 82 THR A N 1
ATOM 663 C CA . THR A 1 82 ? -4.106 -10.304 -2.953 1.00 81.00 82 THR A CA 1
ATOM 664 C C . THR A 1 82 ? -2.732 -10.851 -2.552 1.00 81.00 82 THR A C 1
ATOM 666 O O . THR A 1 82 ? -2.425 -11.990 -2.908 1.00 81.00 82 THR A O 1
ATOM 669 N N . TRP A 1 83 ? -1.907 -10.035 -1.888 1.00 71.62 83 TRP A N 1
ATOM 670 C CA . TRP A 1 83 ? -0.661 -10.446 -1.238 1.00 7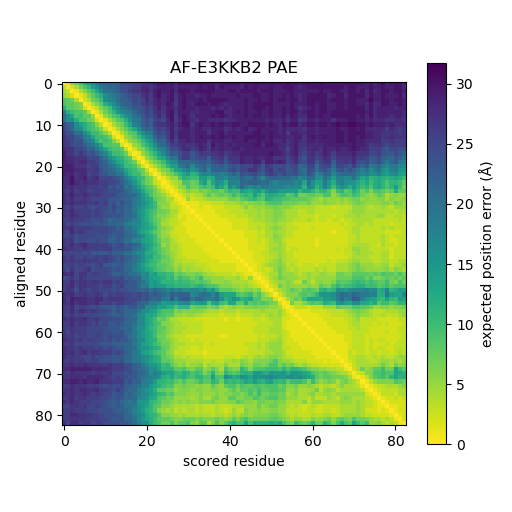1.62 83 TRP A CA 1
ATOM 671 C C . TRP A 1 83 ? -0.976 -11.113 0.103 1.00 71.62 83 TRP A C 1
ATOM 673 O O . TRP A 1 83 ? -0.431 -12.213 0.332 1.00 71.62 83 TRP A O 1
#

Radius of gyration: 21.92 Å; Cα contacts (8 Å, |Δi|>4): 42; chains: 1; bounding box: 59×41×42 Å

Secondary structure (DSSP, 8-state):
----------------------PPP----HHHHHHHHHHHHHHHTSGGGTT---HHHHHHHHHHHHHHH-SS----HHHHTT-